Protein AF-A0A6L6JQ32-F1 (afdb_monomer)

Radius of gyration: 32.61 Å; Cα contacts (8 Å, |Δi|>4): 1; chains: 1; bounding box: 50×29×100 Å

Secondary structure (DSSP, 8-state):
-HHHHHHHHHHHHHH----TT---HHHHHHHHHHHHHHHHHHHHHHHHHHHHHHHHHHHHHHHHHHHHHHHTT--

Foldseek 3Di:
DVVVVVVVVVVVVVVPDPPPVCCDPVNVVVVVVVVVVVVVVVVCVVVVVVVVVVVVVVVVVVVVVVVVVVVVVPD

Structure (mmCIF, N/CA/C/O backbone):
data_AF-A0A6L6JQ32-F1
#
_entry.id   AF-A0A6L6JQ32-F1
#
loop_
_atom_site.group_PDB
_atom_site.id
_atom_site.type_symbol
_atom_site.label_atom_id
_atom_site.label_alt_id
_atom_site.label_comp_id
_atom_site.label_asym_id
_atom_site.label_entity_id
_atom_site.label_seq_id
_atom_site.pdbx_PDB_ins_code
_atom_site.Cartn_x
_atom_site.Cartn_y
_atom_site.Cartn_z
_atom_site.occupancy
_atom_site.B_iso_or_equiv
_atom_site.auth_seq_id
_atom_site.auth_comp_id
_atom_site.auth_asym_id
_atom_site.auth_atom_id
_atom_site.pdbx_PDB_model_num
ATOM 1 N N . MET A 1 1 ? 6.135 -10.783 -50.160 1.00 68.81 1 MET A N 1
ATOM 2 C CA . MET A 1 1 ? 6.811 -9.621 -49.537 1.00 68.81 1 MET A CA 1
ATOM 3 C C . MET A 1 1 ? 6.129 -9.167 -48.246 1.00 68.81 1 MET A C 1
ATOM 5 O O . MET A 1 1 ? 6.771 -9.219 -47.209 1.00 68.81 1 MET A O 1
ATOM 9 N N . ILE A 1 2 ? 4.828 -8.852 -48.254 1.00 79.12 2 ILE A N 1
ATOM 10 C CA . ILE A 1 2 ? 4.078 -8.393 -47.059 1.00 79.12 2 ILE A CA 1
ATOM 11 C C . ILE A 1 2 ? 4.113 -9.380 -45.874 1.00 79.12 2 ILE A C 1
ATOM 13 O O . ILE A 1 2 ? 4.283 -8.970 -44.731 1.00 79.12 2 ILE A O 1
ATOM 17 N N . ARG A 1 3 ? 4.030 -10.694 -46.134 1.00 77.56 3 ARG A N 1
ATOM 18 C CA . ARG A 1 3 ? 4.103 -11.723 -45.077 1.00 77.56 3 ARG A CA 1
ATOM 19 C C . ARG A 1 3 ? 5.469 -11.798 -44.392 1.00 77.56 3 ARG A C 1
ATOM 21 O O . ARG A 1 3 ? 5.525 -11.891 -43.175 1.00 77.56 3 ARG A O 1
ATOM 28 N N . ALA A 1 4 ? 6.555 -11.697 -45.157 1.00 83.19 4 ALA A N 1
ATOM 29 C CA . ALA A 1 4 ? 7.909 -11.692 -44.604 1.00 83.19 4 ALA A CA 1
ATOM 30 C C . ALA A 1 4 ? 8.168 -10.425 -43.773 1.00 83.19 4 ALA A C 1
ATOM 32 O O . ALA A 1 4 ? 8.764 -10.501 -42.707 1.00 83.19 4 ALA A O 1
ATOM 33 N N . PHE A 1 5 ? 7.639 -9.282 -44.219 1.00 86.38 5 PHE A N 1
ATOM 34 C CA . PHE A 1 5 ? 7.723 -8.017 -43.489 1.00 86.38 5 PHE A CA 1
ATOM 35 C C . PHE A 1 5 ? 6.941 -8.053 -42.166 1.00 86.38 5 PHE A C 1
ATOM 37 O O . PHE A 1 5 ? 7.428 -7.592 -41.141 1.00 86.38 5 PHE A O 1
ATOM 44 N N . SER A 1 6 ? 5.759 -8.674 -42.160 1.00 84.94 6 SER A N 1
ATOM 45 C CA . SER A 1 6 ? 4.953 -8.853 -40.947 1.00 84.94 6 SER A CA 1
ATOM 46 C C . SER A 1 6 ? 5.611 -9.801 -39.936 1.00 84.94 6 SER A C 1
ATOM 48 O O . SER A 1 6 ? 5.641 -9.497 -38.746 1.00 84.94 6 SER A O 1
ATOM 50 N N . VAL A 1 7 ? 6.211 -10.901 -40.405 1.00 89.44 7 VAL A N 1
ATOM 51 C CA . VAL A 1 7 ? 6.988 -11.815 -39.550 1.00 89.44 7 VAL A CA 1
ATOM 52 C C . VAL A 1 7 ? 8.223 -11.114 -38.987 1.00 89.44 7 VAL A C 1
ATOM 54 O O . VAL A 1 7 ? 8.519 -11.257 -37.807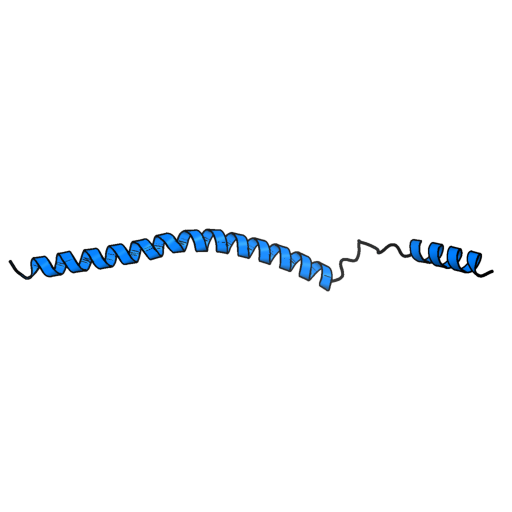 1.00 89.44 7 VAL A O 1
ATOM 57 N N . PHE A 1 8 ? 8.903 -10.304 -39.798 1.00 89.25 8 PHE A N 1
ATOM 58 C CA . PHE A 1 8 ? 10.056 -9.519 -39.366 1.00 89.25 8 PHE A CA 1
ATOM 59 C C . PHE A 1 8 ? 9.687 -8.501 -38.274 1.00 89.25 8 PHE A C 1
ATOM 61 O O . PHE A 1 8 ? 10.368 -8.424 -37.255 1.00 89.25 8 PHE A O 1
ATOM 68 N N . ILE A 1 9 ? 8.561 -7.795 -38.427 1.00 89.19 9 ILE A N 1
ATOM 69 C CA . ILE A 1 9 ? 8.023 -6.872 -37.413 1.00 89.19 9 ILE A CA 1
ATOM 70 C C . ILE A 1 9 ? 7.663 -7.603 -36.112 1.00 89.19 9 ILE A C 1
ATOM 72 O O . ILE A 1 9 ? 7.987 -7.123 -35.027 1.00 89.19 9 ILE A O 1
ATOM 76 N N . LEU A 1 10 ? 7.031 -8.777 -36.200 1.00 85.75 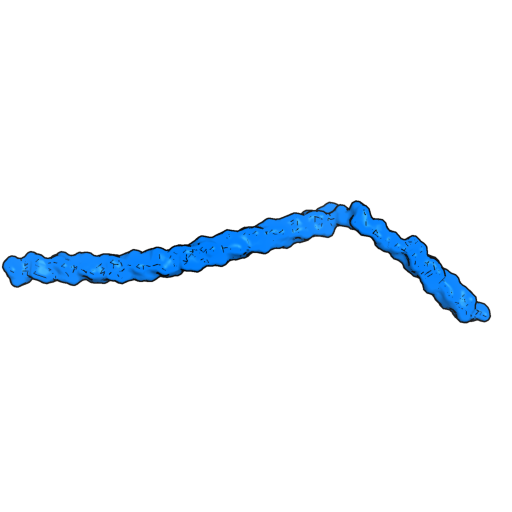10 LEU A N 1
ATOM 77 C CA . LEU A 1 10 ? 6.714 -9.600 -35.028 1.00 85.75 10 LEU A CA 1
ATOM 78 C C . LEU A 1 10 ? 7.980 -10.085 -34.304 1.00 85.75 10 LEU A C 1
ATOM 80 O O . LEU A 1 10 ? 8.010 -10.121 -33.072 1.00 85.75 10 LEU A O 1
ATOM 84 N N . LEU A 1 11 ? 9.037 -10.411 -35.051 1.00 87.25 11 LEU A N 1
ATOM 85 C CA . LEU A 1 11 ? 10.327 -10.827 -34.501 1.00 87.25 11 LEU A CA 1
ATOM 86 C C . LEU A 1 11 ? 11.036 -9.667 -33.779 1.00 87.25 11 LEU A C 1
ATOM 88 O O . LEU A 1 11 ? 11.540 -9.840 -32.672 1.00 87.25 11 LEU A O 1
ATOM 92 N N . LEU A 1 12 ? 10.994 -8.466 -34.367 1.00 84.31 12 LEU A N 1
ATOM 93 C CA . LEU A 1 12 ? 11.498 -7.221 -33.773 1.00 84.31 12 LEU A CA 1
ATOM 94 C C . LEU A 1 12 ? 10.774 -6.846 -32.476 1.00 84.31 12 LEU A C 1
ATOM 96 O O . LEU A 1 12 ? 11.406 -6.392 -31.527 1.00 84.31 12 LEU A O 1
ATOM 100 N N . CYS A 1 13 ? 9.462 -7.071 -32.407 1.00 80.19 13 CYS A N 1
ATOM 101 C CA . CYS A 1 13 ? 8.670 -6.757 -31.219 1.00 80.19 13 CYS A CA 1
ATOM 102 C C . CYS A 1 13 ? 9.016 -7.670 -30.023 1.00 80.19 13 CYS A C 1
ATOM 104 O O . CYS A 1 13 ? 9.005 -7.216 -28.883 1.00 80.19 13 CYS A O 1
ATOM 106 N N . ASN A 1 14 ? 9.405 -8.927 -30.275 1.00 78.00 14 ASN A N 1
ATOM 107 C CA . ASN A 1 14 ? 9.825 -9.870 -29.227 1.00 78.00 14 ASN A CA 1
ATOM 108 C C . ASN A 1 14 ? 11.214 -9.565 -28.640 1.00 78.00 14 ASN A C 1
ATOM 110 O O . ASN A 1 14 ? 11.494 -9.954 -27.509 1.00 78.00 14 ASN A O 1
ATOM 114 N N . LEU A 1 15 ? 12.078 -8.862 -29.381 1.00 75.62 15 LEU A N 1
ATOM 115 C CA . LEU A 1 15 ? 13.389 -8.412 -28.888 1.00 75.62 15 LEU A CA 1
ATOM 116 C C . LEU A 1 15 ? 13.265 -7.274 -27.863 1.00 75.62 15 LEU A C 1
ATOM 118 O O . LEU A 1 15 ? 14.168 -7.059 -27.058 1.00 75.62 15 LEU A O 1
ATOM 122 N N . LEU A 1 16 ? 12.132 -6.569 -27.865 1.00 68.19 16 LEU A N 1
ATOM 123 C CA . LEU A 1 16 ? 11.801 -5.507 -26.921 1.00 68.19 16 LEU A CA 1
ATOM 124 C C . LEU A 1 16 ? 11.210 -6.098 -25.628 1.00 68.19 16 LEU A C 1
ATOM 126 O O . LEU A 1 16 ? 10.089 -5.790 -25.230 1.00 68.19 16 LEU A O 1
ATOM 130 N N . GLN A 1 17 ? 11.953 -6.979 -24.955 1.00 71.12 17 GLN A N 1
ATOM 131 C CA . GLN A 1 17 ? 11.565 -7.383 -23.605 1.00 71.12 17 GLN A CA 1
ATOM 132 C C . GLN A 1 17 ? 11.727 -6.180 -22.663 1.00 71.12 17 GLN A C 1
ATOM 134 O O . GLN A 1 17 ? 12.809 -5.585 -22.618 1.00 71.12 17 GLN A O 1
ATOM 139 N N . PRO A 1 18 ? 10.686 -5.790 -21.903 1.00 69.19 18 PRO A N 1
ATOM 140 C CA . PRO A 1 18 ? 10.829 -4.729 -20.923 1.00 69.19 18 PRO A CA 1
ATOM 141 C C . PRO A 1 18 ? 11.842 -5.187 -19.871 1.00 69.19 18 PRO A C 1
ATOM 143 O O . PRO A 1 18 ? 11.671 -6.225 -19.232 1.00 69.19 18 PRO A O 1
ATOM 146 N N . ALA A 1 19 ? 12.918 -4.423 -19.697 1.00 64.50 19 ALA A N 1
ATOM 147 C CA . ALA A 1 19 ? 13.870 -4.654 -18.625 1.00 64.50 19 ALA A CA 1
ATOM 148 C C . ALA A 1 19 ? 13.163 -4.382 -17.285 1.00 64.50 19 ALA A C 1
ATOM 150 O O . ALA A 1 19 ? 13.130 -3.250 -16.807 1.00 64.50 19 ALA A O 1
ATOM 151 N N . TYR A 1 20 ? 12.603 -5.428 -16.669 1.00 63.09 20 TYR A N 1
ATOM 152 C CA . TYR A 1 20 ? 11.934 -5.390 -15.358 1.00 63.09 20 TYR A CA 1
ATOM 153 C C . TYR A 1 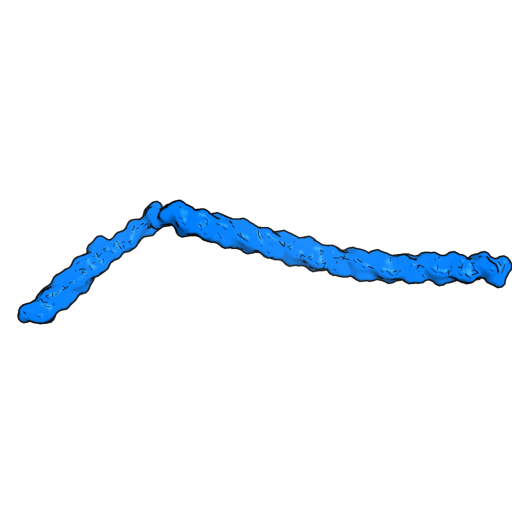20 ? 12.834 -4.882 -14.214 1.00 63.09 20 TYR A C 1
ATOM 155 O O . TYR A 1 20 ? 12.361 -4.659 -13.104 1.00 63.09 20 TYR A O 1
ATOM 163 N N . ALA A 1 21 ? 14.125 -4.668 -14.481 1.00 65.00 21 ALA A N 1
ATOM 164 C CA . ALA A 1 21 ? 15.065 -4.028 -13.572 1.00 65.00 21 ALA A CA 1
ATOM 165 C C . ALA A 1 21 ? 14.882 -2.499 -13.473 1.00 65.00 21 ALA A C 1
ATOM 167 O O . ALA A 1 21 ? 15.344 -1.904 -12.503 1.00 65.00 21 ALA A O 1
ATOM 168 N N . TYR A 1 22 ? 14.197 -1.851 -14.427 1.00 64.38 22 TYR A N 1
ATOM 169 C CA . TYR A 1 22 ? 13.905 -0.417 -14.362 1.00 64.38 22 TYR A CA 1
ATOM 170 C C . TYR A 1 22 ? 12.509 -0.179 -13.785 1.00 64.38 22 TYR A C 1
ATOM 172 O O . TYR A 1 22 ? 11.577 0.259 -14.462 1.00 64.38 22 TYR A O 1
ATOM 180 N N . ILE A 1 23 ? 12.368 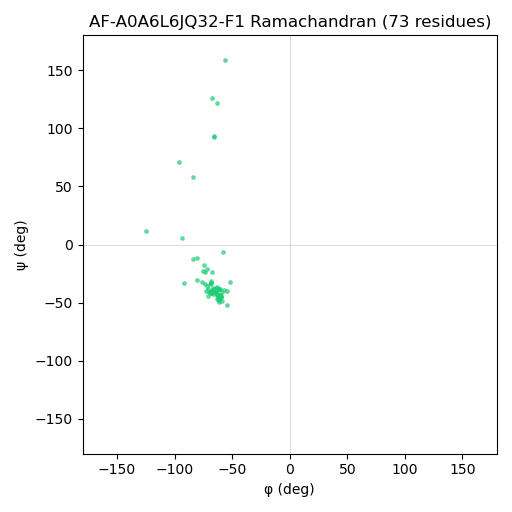-0.440 -12.487 1.00 74.19 23 ILE A N 1
ATOM 181 C CA . ILE A 1 23 ? 11.373 0.286 -11.703 1.00 74.19 23 ILE A CA 1
ATOM 182 C C . ILE A 1 23 ? 11.860 1.739 -11.692 1.00 74.19 23 ILE A C 1
ATOM 184 O O . ILE A 1 23 ? 12.716 2.122 -10.897 1.00 74.19 23 ILE A O 1
ATOM 188 N N . GLY A 1 24 ? 11.379 2.534 -12.651 1.00 78.12 24 GLY A N 1
ATOM 189 C CA . GLY A 1 24 ? 11.703 3.954 -12.719 1.00 78.12 24 GLY A CA 1
ATOM 190 C C . GLY A 1 24 ? 11.322 4.656 -11.409 1.00 78.12 24 GLY A C 1
ATOM 191 O O . GLY A 1 24 ? 10.459 4.158 -10.677 1.00 78.12 24 GLY A O 1
ATOM 192 N N . PRO A 1 25 ? 11.908 5.827 -11.107 1.00 77.69 25 PRO A N 1
ATOM 193 C CA . PRO A 1 25 ? 11.683 6.524 -9.838 1.00 77.69 25 PRO A CA 1
ATOM 194 C C . PRO A 1 25 ? 10.190 6.726 -9.517 1.00 77.69 25 PRO A C 1
ATOM 196 O O . PRO A 1 25 ? 9.796 6.637 -8.359 1.00 77.69 25 PRO A O 1
ATOM 199 N N . GLY A 1 26 ? 9.334 6.894 -10.536 1.00 83.94 26 GLY A N 1
ATOM 200 C CA . GLY A 1 26 ? 7.877 6.954 -10.364 1.00 83.94 26 GLY A CA 1
ATOM 201 C C . GLY A 1 26 ? 7.207 5.609 -10.036 1.00 83.94 26 GLY A C 1
ATOM 2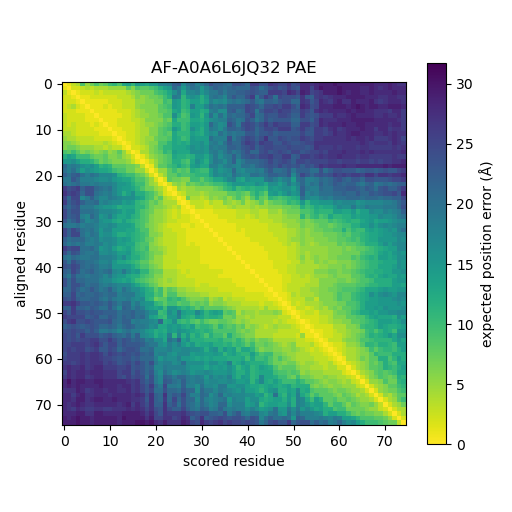02 O O . GLY A 1 26 ? 6.320 5.551 -9.186 1.00 83.94 26 GLY A O 1
ATOM 203 N N . GLY A 1 27 ? 7.637 4.510 -10.660 1.00 86.25 27 GLY A N 1
ATOM 204 C CA . GLY A 1 27 ? 7.087 3.175 -10.390 1.00 86.25 27 GLY A CA 1
ATOM 205 C C . GLY A 1 27 ? 7.435 2.677 -8.985 1.00 86.25 27 GLY A C 1
ATOM 206 O O . GLY A 1 27 ? 6.593 2.112 -8.295 1.00 86.25 27 GLY A O 1
ATOM 207 N N . GLY A 1 28 ? 8.656 2.955 -8.523 1.00 86.31 28 GLY A N 1
ATOM 208 C CA . GLY A 1 28 ? 9.104 2.552 -7.188 1.00 86.31 28 GLY A CA 1
ATOM 209 C C . GLY A 1 28 ? 8.410 3.348 -6.092 1.00 86.31 28 GLY A C 1
ATOM 210 O O . GLY A 1 28 ? 7.910 2.776 -5.126 1.00 86.31 28 GLY A O 1
ATOM 211 N N . LEU A 1 29 ? 8.309 4.667 -6.276 1.00 91.19 29 LEU A N 1
ATOM 212 C CA . LEU A 1 29 ? 7.666 5.551 -5.308 1.00 91.19 29 LEU A CA 1
ATOM 213 C C . LEU A 1 29 ? 6.171 5.239 -5.143 1.00 91.19 29 LEU A C 1
ATOM 215 O O . LEU A 1 29 ? 5.666 5.233 -4.023 1.00 91.19 29 LEU A O 1
ATOM 219 N N . THR A 1 30 ? 5.470 4.928 -6.238 1.00 92.12 30 THR A N 1
ATOM 220 C CA . THR A 1 30 ? 4.052 4.533 -6.187 1.00 92.12 30 THR A CA 1
ATOM 221 C C . THR A 1 30 ? 3.856 3.166 -5.534 1.00 92.12 30 THR A C 1
ATOM 223 O O . THR A 1 30 ? 2.954 3.027 -4.709 1.00 92.12 30 THR A O 1
ATOM 226 N N . ALA A 1 31 ? 4.721 2.185 -5.816 1.00 92.31 31 ALA A N 1
ATOM 227 C CA . ALA A 1 31 ? 4.679 0.877 -5.161 1.00 92.31 31 ALA A CA 1
ATOM 228 C C . ALA A 1 31 ? 4.889 0.989 -3.641 1.00 92.31 31 ALA A C 1
ATOM 230 O O . ALA A 1 31 ? 4.103 0.448 -2.862 1.00 92.31 31 ALA A O 1
ATOM 231 N N . ILE A 1 32 ? 5.899 1.752 -3.210 1.00 94.00 32 ILE A N 1
ATOM 232 C CA . ILE A 1 32 ? 6.159 2.015 -1.786 1.00 94.00 32 ILE A CA 1
ATOM 233 C C . ILE A 1 32 ? 4.974 2.759 -1.156 1.00 94.00 32 ILE A C 1
ATOM 235 O O . ILE A 1 32 ? 4.497 2.371 -0.089 1.00 94.00 32 ILE A O 1
ATOM 239 N N . GLY A 1 33 ? 4.457 3.791 -1.828 1.00 96.44 33 GLY A N 1
ATOM 240 C CA . GLY A 1 33 ? 3.298 4.552 -1.365 1.00 96.44 33 GLY A CA 1
ATOM 241 C C . GLY A 1 33 ? 2.052 3.685 -1.175 1.00 96.44 33 GLY A C 1
ATOM 242 O O . GLY A 1 33 ? 1.366 3.819 -0.163 1.00 96.44 33 GLY A O 1
ATOM 243 N N . ALA A 1 34 ? 1.791 2.750 -2.091 1.00 96.75 34 ALA A N 1
ATOM 244 C CA . ALA A 1 34 ? 0.673 1.817 -1.988 1.00 96.75 34 ALA A CA 1
ATOM 245 C C . ALA A 1 34 ? 0.807 0.893 -0.766 1.00 96.75 34 ALA A C 1
ATOM 247 O O . ALA A 1 34 ? -0.161 0.713 -0.028 1.00 96.75 34 ALA A O 1
ATOM 248 N N . ILE A 1 35 ? 2.006 0.362 -0.505 1.00 97.69 35 ILE A N 1
ATOM 249 C CA . ILE A 1 35 ? 2.269 -0.484 0.670 1.00 97.69 35 ILE A CA 1
ATOM 250 C C . ILE A 1 35 ? 2.014 0.302 1.962 1.00 97.69 35 ILE A C 1
ATOM 252 O O . ILE A 1 35 ? 1.298 -0.172 2.845 1.00 97.69 35 ILE A O 1
ATOM 256 N N . ILE A 1 36 ? 2.547 1.524 2.058 1.00 98.06 36 ILE A N 1
ATOM 257 C CA . ILE A 1 36 ? 2.346 2.396 3.223 1.00 98.06 36 ILE A CA 1
ATOM 258 C C . ILE A 1 36 ? 0.857 2.713 3.411 1.00 98.06 36 ILE A C 1
ATOM 260 O O . ILE A 1 36 ? 0.354 2.640 4.531 1.00 98.06 36 ILE A O 1
ATOM 264 N N . ALA A 1 37 ? 0.137 3.020 2.329 1.00 97.88 37 ALA A N 1
ATOM 265 C CA . ALA A 1 37 ? -1.291 3.310 2.377 1.00 97.88 37 ALA A CA 1
ATOM 266 C C . ALA A 1 37 ? -2.102 2.116 2.900 1.00 97.88 37 ALA A C 1
ATOM 268 O O . ALA A 1 37 ? -2.955 2.293 3.768 1.00 97.88 37 ALA A O 1
ATOM 269 N N . VAL A 1 38 ? -1.810 0.897 2.435 1.00 98.19 38 VAL A N 1
ATOM 270 C CA . VAL A 1 38 ? -2.472 -0.321 2.926 1.00 98.19 38 VAL A CA 1
ATOM 271 C C . VAL A 1 38 ? -2.216 -0.515 4.420 1.00 98.19 38 VAL A C 1
ATOM 273 O O . VAL A 1 38 ? -3.163 -0.731 5.174 1.00 98.19 38 VAL A O 1
ATOM 276 N N . ILE A 1 39 ? -0.967 -0.377 4.874 1.00 98.25 39 ILE A N 1
ATOM 277 C CA . ILE A 1 39 ? -0.621 -0.493 6.300 1.00 98.25 39 ILE A CA 1
ATOM 278 C C . ILE A 1 39 ? -1.372 0.559 7.125 1.00 98.25 39 ILE A C 1
ATOM 280 O O . ILE A 1 39 ? -1.963 0.233 8.156 1.00 98.25 39 ILE A O 1
ATOM 284 N N . ALA A 1 40 ? -1.403 1.808 6.659 1.00 97.88 40 ALA A N 1
ATOM 285 C CA . ALA A 1 40 ? -2.127 2.883 7.326 1.00 97.88 40 ALA A CA 1
ATOM 286 C C . ALA A 1 40 ? -3.630 2.578 7.432 1.00 97.88 40 ALA A C 1
ATOM 288 O O . ALA A 1 40 ? -4.211 2.738 8.504 1.00 97.88 40 ALA A O 1
ATOM 289 N N . VAL A 1 41 ? -4.253 2.075 6.361 1.00 97.44 41 VAL A N 1
ATOM 290 C CA . VAL A 1 41 ? -5.667 1.668 6.358 1.00 97.44 41 VAL A CA 1
ATOM 291 C C . VAL A 1 41 ? -5.923 0.551 7.366 1.00 97.44 41 VAL A C 1
ATOM 293 O O . VAL A 1 41 ? -6.884 0.634 8.128 1.00 97.44 41 VAL A O 1
ATOM 296 N N . VAL A 1 42 ? -5.055 -0.461 7.431 1.00 97.12 42 VAL A N 1
ATOM 297 C CA . VAL A 1 42 ? -5.174 -1.550 8.412 1.00 97.12 42 VAL A CA 1
ATOM 298 C C . VAL A 1 42 ? -5.144 -0.993 9.838 1.00 97.12 42 VAL A C 1
ATOM 300 O O . VAL A 1 42 ? -6.039 -1.289 10.628 1.00 97.12 42 VAL A O 1
ATOM 303 N N . ILE A 1 43 ? -4.182 -0.123 10.159 1.00 96.56 43 ILE A N 1
ATOM 304 C CA . ILE A 1 43 ? -4.081 0.517 11.481 1.00 96.56 43 ILE A CA 1
ATOM 305 C C . ILE A 1 43 ? -5.346 1.325 11.794 1.00 96.56 43 ILE A C 1
ATOM 307 O O . ILE A 1 43 ? -5.904 1.204 12.885 1.00 96.56 43 ILE A O 1
ATOM 311 N N . VAL A 1 44 ? -5.837 2.116 10.838 1.00 95.44 44 VAL A N 1
ATOM 312 C CA . VAL A 1 44 ? -7.064 2.907 10.999 1.00 95.44 44 VAL A CA 1
ATOM 313 C C . VAL A 1 44 ? -8.277 2.014 11.241 1.00 95.44 44 VAL A C 1
ATOM 315 O O . VAL A 1 44 ? -9.115 2.366 12.065 1.00 95.44 44 VAL A O 1
ATOM 318 N N . ILE A 1 45 ? -8.376 0.855 10.591 1.00 95.50 45 ILE A N 1
ATOM 319 C CA . ILE A 1 45 ? -9.459 -0.106 10.837 1.00 95.50 45 ILE A CA 1
ATOM 320 C C . ILE A 1 45 ? -9.388 -0.632 12.274 1.00 95.50 45 ILE A C 1
ATOM 322 O O . ILE A 1 45 ? -10.399 -0.605 12.976 1.00 95.50 45 ILE A O 1
ATOM 326 N N . PHE A 1 46 ? -8.208 -1.037 12.750 1.00 94.81 46 PHE A N 1
ATOM 327 C CA . PHE A 1 46 ? -8.031 -1.508 14.129 1.00 94.81 46 PHE A CA 1
ATOM 328 C C . PHE A 1 46 ? -8.368 -0.423 15.162 1.00 94.81 46 PHE A C 1
ATOM 330 O O . PHE A 1 46 ? -9.160 -0.652 16.079 1.00 94.81 46 PHE A O 1
ATOM 337 N N . PHE A 1 47 ? -7.819 0.783 15.003 1.00 93.19 47 PHE A N 1
ATOM 338 C CA . PHE A 1 47 ? -8.062 1.892 15.930 1.00 93.19 47 PHE A CA 1
ATOM 339 C C . PHE A 1 47 ? -9.478 2.460 15.824 1.00 93.19 47 PHE A C 1
ATOM 341 O O . PHE A 1 47 ? -10.088 2.789 16.840 1.00 93.19 47 PHE A O 1
ATOM 348 N N . GLY A 1 48 ? -10.027 2.560 14.617 1.00 90.50 48 GLY A N 1
ATOM 349 C CA . GLY A 1 48 ? -11.391 3.018 14.369 1.00 90.50 48 GLY A CA 1
ATOM 350 C C . GLY A 1 48 ? -12.415 2.069 14.980 1.00 90.50 48 GLY A C 1
ATOM 351 O O . GLY A 1 48 ? -13.355 2.517 15.645 1.00 90.50 48 GLY A O 1
ATOM 352 N N . PHE A 1 49 ? -12.183 0.761 14.847 1.00 89.69 49 PHE A N 1
ATOM 353 C CA . PHE A 1 49 ? -12.997 -0.249 15.507 1.00 89.69 49 PHE A CA 1
ATOM 354 C C . PHE A 1 49 ? -12.900 -0.156 17.031 1.00 89.69 49 PHE A C 1
ATOM 356 O O . PHE A 1 49 ? -13.918 -0.285 17.702 1.00 89.69 49 PHE A O 1
ATOM 363 N N . LEU A 1 50 ? -11.718 0.125 17.589 1.00 88.56 50 LEU A N 1
ATOM 364 C CA . LEU A 1 50 ? -11.528 0.248 19.037 1.00 88.56 50 LEU A CA 1
ATOM 365 C C . LEU A 1 50 ? -12.108 1.550 19.620 1.00 88.56 50 LEU A C 1
ATOM 367 O O . LEU A 1 50 ? -12.636 1.563 20.733 1.00 88.56 50 LEU A O 1
ATOM 371 N N . TRP A 1 51 ? -12.063 2.656 18.878 1.00 85.56 51 TRP A N 1
ATOM 372 C CA . TRP A 1 51 ? -12.560 3.951 19.348 1.00 85.56 51 TRP A CA 1
ATOM 373 C C . TRP A 1 51 ? -14.090 4.014 19.416 1.00 85.56 51 TRP A C 1
ATOM 375 O O . TRP A 1 51 ? -14.658 4.632 20.326 1.00 85.56 51 TRP A O 1
ATOM 385 N N . TYR A 1 52 ? -14.776 3.362 18.473 1.00 83.25 52 TYR A N 1
ATOM 386 C CA . TYR A 1 52 ? -16.237 3.323 18.410 1.00 83.25 52 TYR A CA 1
ATOM 387 C C . TYR A 1 52 ? -16.913 2.819 19.712 1.00 83.25 52 TYR A C 1
ATOM 389 O O . TYR A 1 52 ? -17.764 3.544 20.249 1.00 83.25 52 TYR A O 1
ATOM 397 N N . PRO A 1 53 ? -16.546 1.657 20.298 1.00 80.19 53 PRO A N 1
ATOM 398 C CA . PRO A 1 53 ? -17.137 1.172 21.544 1.00 80.19 53 PRO A CA 1
ATOM 399 C C . PRO A 1 53 ? -16.766 2.050 22.743 1.00 80.19 53 PRO A C 1
ATOM 401 O O . PRO A 1 53 ? -17.636 2.353 23.562 1.00 80.19 53 PRO A O 1
ATOM 404 N N . ILE A 1 54 ? -15.521 2.534 22.827 1.00 84.69 54 ILE A N 1
ATOM 405 C CA . ILE A 1 54 ? -15.062 3.387 23.936 1.00 84.69 54 ILE A CA 1
ATOM 406 C C . ILE A 1 54 ? -15.880 4.680 23.987 1.00 84.69 54 ILE A C 1
ATOM 408 O O . ILE A 1 54 ? -16.404 5.064 25.040 1.00 84.69 54 ILE A O 1
ATOM 412 N N . LYS A 1 55 ? -16.051 5.345 22.839 1.00 80.44 55 LYS A N 1
ATOM 413 C CA . LYS A 1 55 ? -16.849 6.572 22.753 1.00 80.44 55 LYS A CA 1
ATOM 414 C C . LYS A 1 55 ? -18.322 6.312 23.087 1.00 80.44 55 LYS A C 1
ATOM 416 O O . LYS A 1 55 ? -18.943 7.135 23.764 1.00 80.44 55 LYS A O 1
ATOM 421 N N . ARG A 1 56 ? -18.877 5.165 22.675 1.00 83.25 56 ARG A N 1
ATOM 422 C CA . ARG A 1 56 ? -20.261 4.772 22.993 1.00 83.25 56 ARG A CA 1
ATOM 423 C C . ARG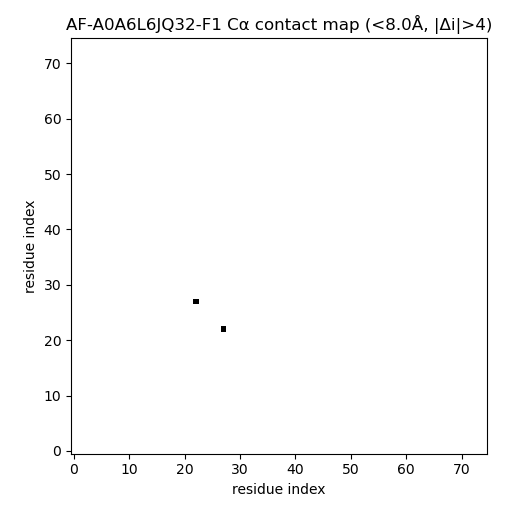 A 1 56 ? -20.475 4.578 24.496 1.00 83.25 56 ARG A C 1
ATOM 425 O O . ARG A 1 56 ? -21.477 5.051 25.033 1.00 83.25 56 ARG A O 1
ATOM 432 N N . LEU A 1 57 ? -19.538 3.922 25.181 1.00 83.88 57 LEU A N 1
ATOM 433 C CA . LEU A 1 57 ? -19.639 3.653 26.617 1.00 83.88 57 LEU A CA 1
ATOM 434 C C . LEU A 1 57 ? -19.525 4.935 27.449 1.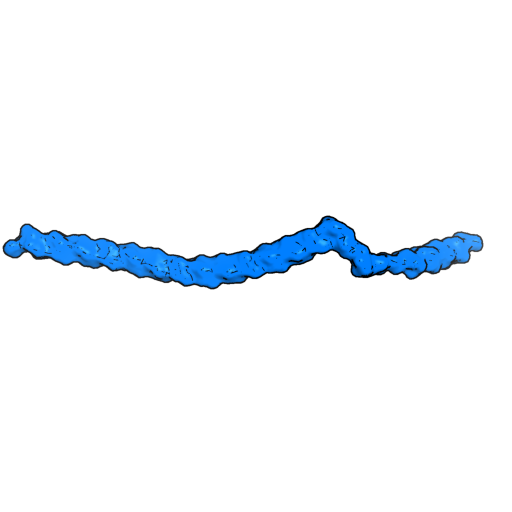00 83.88 57 LEU A C 1
ATOM 436 O O . LEU A 1 57 ? -20.351 5.148 28.336 1.00 83.88 57 LEU A O 1
ATOM 440 N N . ARG A 1 58 ? -18.605 5.847 27.106 1.00 82.69 58 ARG A N 1
ATOM 441 C CA . ARG A 1 58 ? -18.455 7.138 27.808 1.00 82.69 58 ARG A CA 1
ATOM 442 C C . ARG A 1 58 ? -19.755 7.945 27.865 1.00 82.69 58 ARG A C 1
ATOM 444 O O . ARG A 1 58 ? -20.068 8.520 28.904 1.00 82.69 58 ARG A O 1
ATOM 451 N N . LYS A 1 59 ? -20.540 7.951 26.782 1.00 76.00 59 LYS A N 1
ATOM 452 C CA . LYS A 1 59 ? -21.824 8.671 26.735 1.00 76.00 59 LYS A CA 1
ATOM 453 C C . LYS A 1 59 ? -22.851 8.072 27.705 1.00 76.00 59 LYS A C 1
ATOM 455 O O . LYS A 1 59 ? -23.566 8.810 28.372 1.00 76.00 59 LYS A O 1
ATOM 460 N N . LYS A 1 60 ? -22.873 6.741 27.845 1.00 76.38 60 LYS A N 1
ATOM 461 C CA . LYS A 1 60 ? -23.788 6.027 28.752 1.00 76.38 60 LYS A CA 1
ATOM 462 C C . LYS A 1 60 ? -23.465 6.293 30.230 1.00 76.38 60 LYS A C 1
ATOM 464 O O . LYS A 1 60 ? -24.367 6.351 31.060 1.00 76.38 60 LYS A O 1
ATOM 469 N N . TRP A 1 61 ? -22.186 6.486 30.553 1.00 77.56 61 TRP A N 1
ATOM 470 C CA . TRP A 1 61 ? -21.723 6.737 31.922 1.00 77.56 61 TRP A CA 1
ATOM 471 C C . TRP A 1 61 ? -22.020 8.173 32.378 1.00 77.56 61 TRP A C 1
ATOM 473 O O . TRP A 1 61 ? -22.314 8.402 33.548 1.00 77.56 61 TRP A O 1
ATOM 483 N N . GLN A 1 62 ? -22.008 9.137 31.453 1.00 76.81 62 GLN A N 1
ATOM 484 C CA . GLN A 1 62 ? -22.361 10.530 31.748 1.00 76.81 62 GLN A CA 1
ATOM 485 C C . GLN A 1 62 ? -23.852 10.715 32.060 1.00 76.81 62 GLN A C 1
ATOM 487 O O . GLN A 1 62 ? -24.188 11.531 32.913 1.00 76.81 62 GLN A O 1
ATOM 492 N N . SER A 1 63 ? -24.740 9.947 31.420 1.00 69.12 63 SER A N 1
ATOM 493 C CA . SER A 1 63 ? -26.181 9.995 31.706 1.00 69.12 63 SER A CA 1
ATOM 494 C C . SER A 1 63 ? -26.511 9.474 33.108 1.00 69.12 63 SER A C 1
ATOM 496 O O . SER A 1 63 ? -27.262 10.115 33.831 1.00 69.12 63 SER A O 1
ATOM 498 N N . ARG A 1 64 ? -25.875 8.372 33.533 1.00 71.50 64 ARG A N 1
ATOM 499 C CA . ARG A 1 64 ? -26.064 7.777 34.871 1.00 71.50 64 ARG A CA 1
ATOM 500 C C . ARG A 1 64 ? -25.678 8.726 36.010 1.00 71.50 64 ARG A C 1
ATOM 502 O O . ARG A 1 64 ? -26.358 8.759 37.025 1.00 71.50 64 ARG A O 1
ATOM 509 N N . ARG A 1 65 ? -24.609 9.516 35.841 1.00 68.81 65 ARG A N 1
ATOM 510 C CA . ARG A 1 65 ? -24.148 10.466 36.872 1.00 68.81 65 ARG A CA 1
ATOM 511 C C . ARG A 1 65 ? -25.111 11.631 37.118 1.00 68.81 65 ARG A C 1
ATOM 513 O O . ARG A 1 65 ? -25.046 12.223 38.187 1.00 68.81 65 ARG A O 1
ATOM 520 N N . ARG A 1 66 ? -25.974 11.984 36.157 1.00 66.12 66 ARG A N 1
ATOM 521 C CA . ARG A 1 66 ? -26.934 13.087 36.337 1.00 66.12 66 ARG A CA 1
ATOM 522 C C . ARG A 1 66 ? -28.169 12.674 37.140 1.00 66.12 66 ARG A C 1
ATOM 524 O O . ARG A 1 66 ? -28.713 13.502 37.859 1.00 66.12 66 ARG A O 1
ATOM 531 N N . GLU A 1 67 ? -28.584 11.412 37.062 1.00 64.56 67 GLU A N 1
ATOM 532 C CA . GLU A 1 67 ? -29.741 10.907 37.820 1.00 64.56 67 GLU A CA 1
ATOM 533 C C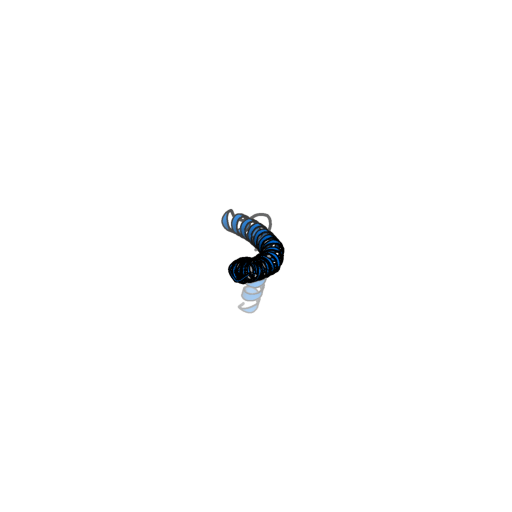 . GLU A 1 67 ? -29.444 10.827 39.327 1.00 64.56 67 GLU A C 1
ATOM 535 O O . GLU A 1 67 ? -30.266 11.250 40.137 1.00 64.56 67 GLU A O 1
ATOM 540 N N . THR A 1 68 ? -28.241 10.392 39.715 1.00 61.62 68 THR A N 1
ATOM 541 C CA . THR A 1 68 ? -27.853 10.292 41.134 1.00 61.62 68 THR A CA 1
ATOM 542 C C . THR A 1 68 ? -27.710 11.650 41.829 1.00 61.62 68 THR A C 1
ATOM 544 O O . THR A 1 68 ? -28.054 11.758 42.996 1.00 61.62 68 THR A O 1
ATOM 547 N N . ASP A 1 69 ? -27.277 12.701 41.124 1.00 63.12 69 ASP A N 1
ATOM 548 C CA . ASP A 1 69 ? -27.127 14.061 41.692 1.00 63.12 69 ASP A CA 1
ATOM 549 C C . ASP A 1 69 ? -28.459 14.848 41.759 1.00 63.12 69 ASP A C 1
ATOM 551 O O . ASP A 1 69 ? -28.553 15.906 42.389 1.00 63.12 69 ASP A O 1
ATOM 555 N N . SER A 1 70 ? -29.508 14.330 41.106 1.00 62.94 70 SER A N 1
ATOM 556 C CA . SER A 1 70 ? -30.864 14.904 41.139 1.00 62.94 70 SER A CA 1
ATOM 557 C C . SER A 1 70 ? -31.717 14.303 42.258 1.00 62.94 70 SER A C 1
ATOM 559 O O . SER A 1 70 ? -32.546 14.997 42.839 1.00 62.94 70 SER A O 1
ATOM 561 N N . SER A 1 71 ? -31.503 13.021 42.573 1.00 63.19 71 SER A N 1
ATOM 562 C CA . SER A 1 71 ? -32.239 12.317 43.630 1.00 63.19 71 SER A CA 1
ATOM 563 C C . SER A 1 71 ? -31.780 12.695 45.041 1.00 63.19 71 SER A C 1
ATOM 565 O O . SER A 1 71 ? -32.554 12.554 45.977 1.00 63.19 71 SER A O 1
ATOM 567 N N . ASP A 1 72 ? -30.554 13.200 45.190 1.00 64.50 72 ASP A N 1
ATOM 568 C CA . ASP A 1 72 ? -29.964 13.570 46.487 1.00 64.50 72 ASP A CA 1
ATOM 569 C C . ASP A 1 72 ? -30.372 14.986 46.955 1.00 64.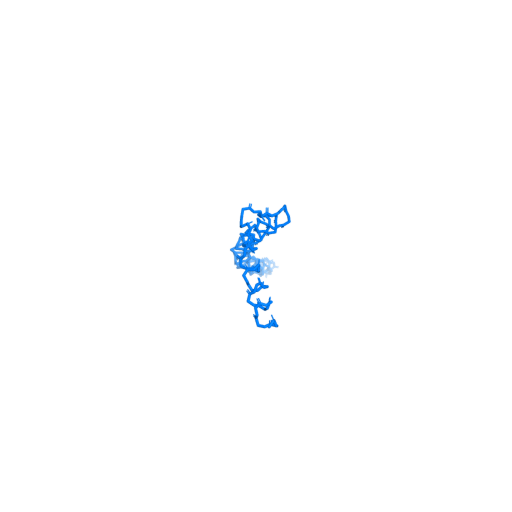50 72 ASP A C 1
ATOM 571 O O . ASP A 1 72 ? -30.181 15.356 48.104 1.00 64.50 72 ASP A O 1
ATOM 575 N N . LYS A 1 73 ? -30.973 15.808 46.077 1.00 64.00 73 LYS A N 1
ATOM 576 C CA . LYS A 1 73 ? -31.414 17.184 46.405 1.00 64.00 73 LYS A CA 1
ATOM 577 C C . LYS A 1 73 ? -32.883 17.291 46.847 1.00 64.00 73 LYS A C 1
ATOM 579 O O . LYS A 1 73 ? -33.386 18.401 46.991 1.00 64.00 73 LYS A O 1
ATOM 584 N N . THR A 1 74 ? -33.588 16.169 47.013 1.00 60.78 74 THR A N 1
ATOM 585 C CA . THR A 1 74 ? -35.029 16.144 47.354 1.00 60.78 74 THR A CA 1
ATOM 586 C C . THR A 1 74 ? -35.369 15.336 48.614 1.00 60.78 74 THR A C 1
ATOM 588 O O . THR A 1 74 ? -36.549 15.106 48.869 1.00 60.78 74 THR A O 1
ATOM 591 N N . SER A 1 75 ? -34.373 14.929 49.412 1.00 53.06 75 SER A N 1
ATOM 592 C CA . SER A 1 75 ? -34.560 14.327 50.747 1.00 53.06 75 SER A CA 1
ATOM 593 C C . SER A 1 75 ? -34.078 15.252 51.855 1.00 53.06 75 SER A C 1
ATOM 595 O O . SER A 1 75 ? -33.082 15.969 51.620 1.00 53.06 75 SER A O 1
#

Sequence (75 aa):
MIRAFSVFILLLCNLLQPAYAYIGPGGGLTAIGAIIAVIAVVIVIFFGFLWYPIKRLRKKWQSRRRETDSSDKTS

Mean predicted aligned error: 13.77 Å

pLDDT: mean 81.13, std 11.99, range [53.06, 98.25]

Solvent-accessible surface area (backbone atoms only — not comparable to full-atom values): 4453 Å² total; per-residue (Å²): 110,71,68,60,52,52,52,50,52,55,54,57,57,66,72,64,64,79,66,81,83,65,62,44,77,66,56,46,53,50,54,53,49,51,53,53,50,53,54,50,50,53,52,47,52,57,51,52,60,56,48,54,58,54,60,56,50,55,56,58,55,57,57,56,59,53,56,60,67,56,63,65,76,76,113